Protein AF-A0A956ZVE2-F1 (afdb_monomer)

Structure (mmCIF, N/CA/C/O backbone):
data_AF-A0A956ZVE2-F1
#
_entry.id   AF-A0A956ZVE2-F1
#
loop_
_atom_site.group_PDB
_atom_site.id
_atom_site.type_symbol
_atom_site.label_atom_id
_atom_site.label_alt_id
_atom_site.label_comp_id
_atom_site.label_asym_id
_atom_site.label_entity_id
_atom_site.label_seq_id
_atom_site.pdbx_PDB_ins_code
_atom_site.Cartn_x
_atom_site.Cartn_y
_atom_site.Cartn_z
_atom_site.occupancy
_atom_site.B_iso_or_equiv
_atom_site.auth_seq_id
_atom_site.auth_comp_id
_atom_site.auth_asym_id
_atom_site.auth_atom_id
_atom_site.pdbx_PDB_model_num
ATOM 1 N N . MET 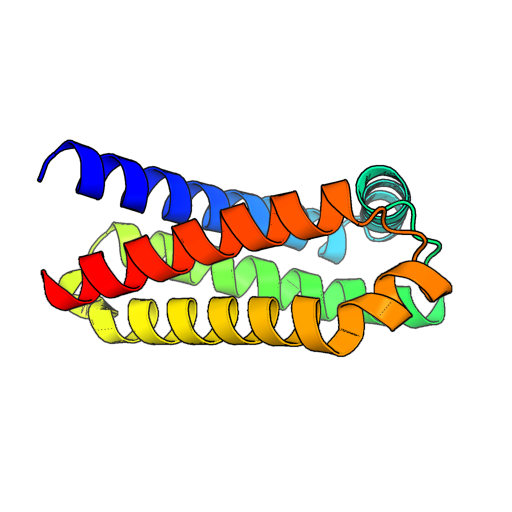A 1 1 ? -16.453 14.514 14.194 1.00 80.44 1 MET A N 1
ATOM 2 C CA . MET A 1 1 ? -16.106 13.080 14.359 1.00 80.44 1 MET A CA 1
ATOM 3 C C . MET A 1 1 ? -16.588 12.193 13.212 1.00 80.44 1 MET A C 1
ATOM 5 O O . MET A 1 1 ? -15.799 11.380 12.751 1.00 80.44 1 MET A O 1
ATOM 9 N N . LEU A 1 2 ? -17.826 12.346 12.716 1.00 91.69 2 LEU A N 1
ATOM 10 C CA . LEU A 1 2 ? -18.367 11.499 11.636 1.00 91.69 2 LEU A CA 1
ATOM 11 C C . LEU A 1 2 ? -17.491 11.486 10.368 1.00 91.69 2 LEU A C 1
ATOM 13 O O . LEU A 1 2 ? -17.120 10.417 9.896 1.00 91.69 2 LEU A O 1
ATOM 17 N N . PHE A 1 3 ? -17.092 12.665 9.878 1.00 93.25 3 PHE A N 1
ATOM 18 C CA . PHE A 1 3 ? -16.240 12.799 8.690 1.00 93.25 3 PHE A CA 1
ATOM 19 C C . PHE A 1 3 ? -14.894 12.071 8.828 1.00 93.25 3 PHE A C 1
ATOM 21 O O . PHE A 1 3 ? -14.504 11.318 7.944 1.00 93.25 3 PHE A O 1
ATOM 28 N N . PHE A 1 4 ? -14.206 12.245 9.961 1.00 93.94 4 PHE A N 1
ATOM 29 C CA . PHE A 1 4 ? -12.911 11.603 10.203 1.00 93.94 4 PHE A CA 1
ATOM 30 C C . PHE A 1 4 ? -13.028 10.073 10.264 1.00 93.94 4 PHE A C 1
ATOM 32 O O . PHE A 1 4 ? -12.202 9.372 9.689 1.00 93.94 4 PHE A O 1
ATOM 39 N N . ASN A 1 5 ? -14.081 9.548 10.903 1.00 93.69 5 ASN A N 1
ATOM 40 C CA . ASN A 1 5 ? -14.346 8.108 10.914 1.00 93.69 5 ASN A CA 1
ATOM 41 C C . ASN A 1 5 ? -14.628 7.573 9.504 1.00 93.69 5 ASN A C 1
ATOM 43 O O . ASN A 1 5 ? -14.074 6.544 9.129 1.00 93.69 5 ASN A O 1
ATOM 47 N N . ALA A 1 6 ? -15.447 8.272 8.714 1.00 96.38 6 ALA A N 1
ATOM 48 C CA . ALA A 1 6 ? -15.718 7.882 7.331 1.00 96.38 6 ALA A CA 1
ATOM 49 C C . ALA A 1 6 ? -14.428 7.851 6.497 1.00 96.38 6 ALA A C 1
ATOM 51 O O . ALA A 1 6 ? -14.182 6.894 5.767 1.00 96.38 6 ALA A O 1
ATOM 52 N N . LEU A 1 7 ? -13.573 8.862 6.665 1.00 96.56 7 LEU A N 1
ATOM 53 C CA . LEU A 1 7 ? -12.287 8.950 5.984 1.00 96.56 7 LEU A CA 1
ATOM 54 C C . LEU A 1 7 ? -11.333 7.818 6.390 1.00 96.56 7 LEU A C 1
ATOM 56 O O . LEU A 1 7 ? -10.726 7.199 5.520 1.00 96.56 7 LEU A O 1
ATOM 60 N N . PHE A 1 8 ? -11.247 7.503 7.686 1.00 96.25 8 PHE A N 1
ATOM 61 C CA . PHE A 1 8 ? -10.491 6.354 8.183 1.00 96.25 8 PHE A CA 1
ATOM 62 C C . PHE A 1 8 ? -10.953 5.049 7.526 1.00 96.25 8 PHE A C 1
ATOM 64 O O . PHE A 1 8 ? -10.124 4.320 6.985 1.00 96.25 8 PHE A O 1
ATOM 71 N N . TYR A 1 9 ? -12.259 4.761 7.530 1.00 96.75 9 TYR A N 1
ATOM 72 C CA . TYR A 1 9 ? -12.775 3.525 6.938 1.00 96.75 9 TYR A CA 1
ATOM 73 C C . TYR A 1 9 ? -12.558 3.479 5.427 1.00 96.75 9 TYR A C 1
ATOM 75 O O . TYR A 1 9 ? -12.200 2.426 4.908 1.00 96.75 9 TYR A O 1
ATOM 83 N N . LEU A 1 10 ? -12.694 4.609 4.729 1.00 96.94 10 LEU A N 1
ATOM 84 C CA . LEU A 1 10 ? -12.390 4.697 3.303 1.00 96.94 10 LEU A CA 1
ATOM 85 C C . LEU A 1 10 ? -10.918 4.363 3.023 1.00 96.94 10 LEU A C 1
ATOM 87 O O . LEU A 1 10 ? -10.632 3.541 2.154 1.00 96.94 10 LEU A O 1
ATOM 91 N N . CYS A 1 11 ? -9.987 4.954 3.778 1.00 95.69 11 CYS A N 1
ATOM 92 C CA . CYS A 1 11 ? -8.561 4.650 3.671 1.00 95.69 11 CYS A CA 1
ATOM 93 C C . CY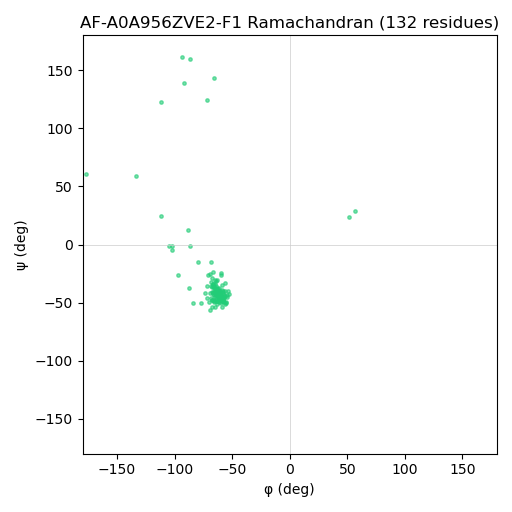S A 1 11 ? -8.266 3.184 4.006 1.00 95.69 11 CYS A C 1
ATOM 95 O O . CYS A 1 11 ? -7.515 2.525 3.288 1.00 95.69 11 CYS A O 1
ATOM 97 N N . PHE A 1 12 ? -8.864 2.663 5.078 1.00 95.19 12 PHE A N 1
ATOM 98 C CA . PHE A 1 12 ? -8.576 1.321 5.563 1.00 95.19 12 PHE A CA 1
ATOM 99 C C . PHE A 1 12 ? -9.117 0.241 4.624 1.00 95.19 12 PHE A C 1
ATOM 101 O O . PHE A 1 12 ? -8.363 -0.631 4.197 1.00 95.19 12 PHE A O 1
ATOM 108 N N . VAL A 1 13 ? -10.386 0.343 4.222 1.00 96.69 13 VAL A N 1
ATOM 109 C CA . VAL A 1 13 ? -10.998 -0.561 3.238 1.00 96.69 13 VAL A CA 1
ATOM 110 C C . VAL A 1 13 ? -10.300 -0.431 1.887 1.00 96.69 13 VAL A C 1
ATOM 112 O O . VAL A 1 13 ? -10.018 -1.443 1.254 1.00 96.69 13 VAL A O 1
ATOM 115 N N . GLY A 1 14 ? -9.950 0.788 1.466 1.00 95.25 14 GLY A N 1
ATOM 116 C CA . GLY A 1 14 ? -9.186 1.013 0.240 1.00 95.25 14 GLY A CA 1
ATOM 117 C C . GLY A 1 14 ? -7.842 0.281 0.241 1.00 95.25 14 GLY A C 1
ATOM 118 O O . GLY A 1 14 ? -7.516 -0.388 -0.735 1.00 95.25 14 GLY A O 1
ATOM 119 N N . LEU A 1 15 ? -7.095 0.339 1.349 1.00 93.56 15 LEU A N 1
ATOM 120 C CA . LEU A 1 15 ? -5.838 -0.399 1.507 1.00 93.56 15 LEU A CA 1
ATOM 121 C C . LEU A 1 15 ? -6.051 -1.916 1.537 1.00 93.56 15 LEU A C 1
ATOM 123 O O . LEU A 1 15 ? -5.282 -2.641 0.912 1.00 93.56 15 LEU A O 1
ATOM 127 N N . ILE A 1 16 ? -7.092 -2.405 2.216 1.00 95.62 16 ILE A N 1
ATOM 128 C CA . ILE A 1 16 ? -7.444 -3.833 2.223 1.00 95.62 16 ILE A CA 1
ATOM 129 C C . ILE A 1 16 ? -7.712 -4.320 0.798 1.00 95.62 16 ILE A C 1
ATOM 131 O O . ILE A 1 16 ? -7.160 -5.339 0.389 1.00 95.62 16 ILE A O 1
ATOM 135 N N . LEU A 1 17 ? -8.525 -3.589 0.032 1.00 96.69 17 LEU A N 1
ATOM 136 C CA . LEU A 1 17 ? -8.856 -3.943 -1.346 1.00 96.69 17 LEU A CA 1
ATOM 137 C C . LEU A 1 17 ? -7.630 -3.874 -2.261 1.00 96.69 17 LEU A C 1
ATOM 139 O O . LEU A 1 17 ? -7.420 -4.797 -3.045 1.00 96.69 17 LEU A O 1
ATOM 143 N N . ASP A 1 18 ? -6.799 -2.836 -2.134 1.00 93.69 18 ASP A N 1
ATOM 144 C CA . ASP A 1 18 ? -5.534 -2.723 -2.869 1.00 93.69 18 ASP A CA 1
ATOM 145 C C . ASP A 1 18 ? -4.648 -3.950 -2.620 1.00 93.69 18 ASP A C 1
ATOM 147 O O . ASP A 1 18 ? -4.218 -4.613 -3.564 1.00 93.69 18 ASP A O 1
ATOM 151 N N . HIS A 1 19 ? -4.448 -4.321 -1.355 1.00 95.19 19 HIS A N 1
ATOM 152 C CA . HIS A 1 19 ? -3.652 -5.482 -0.966 1.00 95.19 19 HIS A CA 1
ATOM 153 C C . HIS A 1 19 ? -4.262 -6.817 -1.398 1.00 95.19 19 HIS A C 1
ATOM 155 O O . HIS A 1 19 ? -3.528 -7.713 -1.813 1.00 95.19 19 HIS A O 1
ATOM 161 N N . LEU A 1 20 ? -5.587 -6.952 -1.338 1.00 96.94 20 LEU A N 1
ATOM 162 C CA . LEU A 1 20 ? -6.288 -8.157 -1.766 1.00 96.94 20 LEU A CA 1
ATOM 163 C C . LEU A 1 20 ? -6.139 -8.359 -3.277 1.00 96.94 20 LEU A C 1
ATOM 165 O O . LEU A 1 20 ? -5.737 -9.433 -3.716 1.00 96.94 20 LEU A O 1
ATOM 169 N N . ILE A 1 21 ? -6.410 -7.316 -4.066 1.00 95.25 21 ILE A N 1
ATOM 170 C CA . ILE A 1 21 ? -6.355 -7.358 -5.531 1.00 95.25 21 ILE A CA 1
ATOM 171 C C . ILE A 1 21 ? -4.913 -7.549 -6.001 1.00 95.25 21 ILE A C 1
ATOM 173 O O . ILE A 1 21 ? -4.620 -8.479 -6.753 1.00 95.25 21 ILE A O 1
ATOM 177 N N . THR A 1 22 ? -3.992 -6.695 -5.545 1.00 93.56 22 THR A N 1
ATOM 178 C CA . THR A 1 22 ? -2.583 -6.779 -5.956 1.00 93.56 22 THR A CA 1
ATOM 179 C C . THR A 1 22 ? -1.928 -8.057 -5.445 1.00 93.56 22 THR A C 1
ATOM 181 O O . THR A 1 22 ? -1.149 -8.669 -6.177 1.00 93.56 22 THR A O 1
ATOM 184 N N . GLY A 1 23 ? -2.284 -8.508 -4.239 1.00 95.75 23 GLY A N 1
ATOM 185 C CA . GLY A 1 23 ? -1.815 -9.758 -3.655 1.00 95.75 23 GLY A CA 1
ATOM 186 C C . GLY A 1 23 ? -2.256 -10.976 -4.463 1.00 95.75 23 GLY A C 1
ATOM 187 O O . GLY A 1 23 ? -1.426 -11.789 -4.872 1.00 95.75 23 GLY A O 1
ATOM 188 N N . PHE A 1 24 ? -3.554 -11.054 -4.765 1.00 97.56 24 PHE A N 1
ATOM 189 C CA . PHE A 1 24 ? -4.148 -12.135 -5.548 1.00 97.56 24 PHE A CA 1
ATOM 190 C C . PHE A 1 24 ? -3.539 -12.224 -6.950 1.00 97.56 24 PHE A C 1
ATOM 192 O O . PHE A 1 24 ? -3.076 -13.288 -7.365 1.00 97.56 24 PHE A O 1
ATOM 199 N N . ILE A 1 25 ? -3.473 -11.103 -7.672 1.00 96.56 25 ILE A N 1
ATOM 200 C CA . ILE A 1 25 ? -2.952 -11.094 -9.044 1.00 96.56 25 ILE A CA 1
ATOM 201 C C . ILE A 1 25 ? -1.455 -11.415 -9.052 1.00 96.56 25 ILE A C 1
ATOM 203 O O . ILE A 1 25 ? -1.019 -12.199 -9.888 1.00 96.56 25 ILE A O 1
ATOM 207 N N . SER A 1 26 ? -0.668 -10.891 -8.107 1.00 95.94 26 SER A N 1
ATOM 208 C CA . SER A 1 26 ? 0.771 -11.199 -8.033 1.00 95.94 26 SER A CA 1
ATOM 209 C C . SER A 1 26 ? 1.040 -12.674 -7.725 1.00 95.94 26 SER A C 1
ATOM 211 O O . SER A 1 26 ? 2.005 -13.242 -8.236 1.00 95.94 26 SER A O 1
ATOM 213 N N . LEU A 1 27 ? 0.180 -13.311 -6.924 1.00 96.44 27 LEU A N 1
ATOM 214 C CA . LEU A 1 27 ? 0.334 -14.711 -6.541 1.00 96.44 27 LEU A CA 1
ATOM 215 C C . LEU A 1 27 ? -0.070 -15.684 -7.657 1.00 96.44 27 LEU A C 1
ATOM 217 O O . LEU A 1 27 ? 0.687 -16.605 -7.971 1.00 96.44 27 LEU A O 1
ATOM 221 N N . PHE A 1 28 ? -1.255 -15.490 -8.240 1.00 97.31 28 PHE A N 1
ATOM 222 C CA . PHE A 1 28 ? -1.856 -16.445 -9.178 1.00 97.31 28 PHE A CA 1
ATOM 223 C C . PHE A 1 28 ? -1.610 -16.095 -10.649 1.00 97.31 28 PHE A C 1
ATOM 225 O O . PHE A 1 28 ? -1.576 -16.988 -11.492 1.00 97.31 28 PHE A O 1
ATOM 232 N N . PHE A 1 29 ? -1.394 -14.816 -10.966 1.00 96.62 29 PHE A N 1
ATOM 233 C CA . PHE A 1 29 ? -1.260 -14.313 -12.336 1.00 96.62 29 PHE A CA 1
ATOM 234 C C . PHE A 1 29 ? -0.055 -13.362 -12.481 1.00 96.62 29 PHE A C 1
ATOM 236 O O . PHE A 1 29 ? -0.227 -12.207 -12.882 1.00 96.62 29 PHE A O 1
ATOM 243 N N . PRO A 1 30 ? 1.182 -13.807 -12.184 1.00 94.25 30 PRO A N 1
ATOM 244 C CA . PRO A 1 30 ? 2.353 -12.929 -12.111 1.00 94.25 30 PRO A CA 1
ATOM 245 C C . PRO A 1 30 ? 2.642 -12.164 -13.415 1.00 94.25 30 PRO A C 1
ATOM 247 O O . PRO A 1 30 ? 3.005 -10.993 -13.366 1.00 94.25 30 PRO A O 1
ATOM 250 N N . GLU A 1 31 ? 2.389 -12.756 -14.585 1.00 94.81 31 GLU A N 1
ATOM 251 C CA . GLU A 1 31 ? 2.516 -12.053 -15.876 1.00 94.81 31 GLU A CA 1
ATOM 252 C C . GLU A 1 31 ? 1.481 -10.936 -16.058 1.00 94.81 31 GLU A C 1
ATOM 254 O O . GLU A 1 31 ? 1.736 -9.901 -16.680 1.00 94.81 31 GLU A O 1
ATOM 259 N N . GLN A 1 32 ? 0.274 -11.128 -15.523 1.00 95.38 32 GLN A N 1
ATOM 260 C CA . GLN A 1 32 ? -0.758 -10.097 -15.538 1.00 95.38 32 GLN A CA 1
ATOM 261 C C . GLN A 1 32 ? -0.423 -8.990 -14.538 1.00 95.38 32 GLN A C 1
ATOM 263 O O . GLN A 1 32 ? -0.547 -7.812 -14.882 1.00 95.38 32 GLN A O 1
ATOM 268 N N . ALA A 1 33 ? 0.064 -9.360 -13.347 1.00 93.88 33 ALA A N 1
ATOM 269 C CA . ALA A 1 33 ? 0.595 -8.415 -12.374 1.00 93.88 33 ALA A CA 1
ATOM 270 C C . ALA A 1 33 ? 1.713 -7.578 -12.999 1.00 93.88 33 ALA A C 1
ATOM 272 O O . ALA A 1 33 ? 1.694 -6.360 -12.861 1.00 93.88 33 ALA A O 1
ATOM 273 N N . ARG A 1 34 ? 2.635 -8.192 -13.755 1.00 93.81 34 ARG A N 1
ATOM 274 C CA . ARG A 1 34 ? 3.753 -7.492 -14.399 1.00 93.81 34 ARG A CA 1
ATOM 275 C C . ARG A 1 34 ? 3.220 -6.419 -15.328 1.00 93.81 34 ARG A C 1
ATOM 277 O O . ARG A 1 34 ? 3.543 -5.252 -15.148 1.00 93.81 34 ARG A O 1
ATOM 284 N N . ARG A 1 35 ? 2.328 -6.794 -16.247 1.00 93.56 35 ARG A N 1
ATOM 285 C CA . ARG A 1 35 ? 1.693 -5.851 -17.179 1.00 93.56 35 ARG A CA 1
ATOM 286 C C . ARG A 1 35 ? 0.987 -4.707 -16.454 1.00 93.56 35 ARG A C 1
ATOM 288 O O . ARG A 1 35 ? 1.088 -3.563 -16.883 1.00 93.56 35 ARG A O 1
ATOM 295 N N . TRP A 1 36 ? 0.303 -4.988 -15.345 1.00 91.69 36 TRP A N 1
ATOM 296 C CA . TRP A 1 36 ? -0.332 -3.951 -14.529 1.00 91.69 36 TRP A CA 1
ATOM 297 C C . TRP A 1 36 ? 0.690 -3.028 -13.875 1.00 91.69 36 TRP A C 1
ATOM 299 O O . TRP A 1 36 ? 0.562 -1.810 -13.983 1.00 91.69 36 TRP A O 1
ATOM 309 N N . PHE A 1 37 ? 1.717 -3.580 -13.232 1.00 87.31 37 PHE A N 1
ATOM 310 C CA . PHE A 1 37 ? 2.759 -2.789 -12.591 1.00 87.31 37 PHE A CA 1
ATOM 311 C C . PHE A 1 37 ? 3.498 -1.916 -13.610 1.00 87.31 37 PHE A C 1
ATOM 313 O O . PHE A 1 37 ? 3.656 -0.715 -13.396 1.00 87.31 37 PHE A O 1
ATOM 320 N N . GLU A 1 38 ? 3.877 -2.480 -14.753 1.00 88.31 38 GLU A N 1
ATOM 321 C CA . GLU A 1 38 ? 4.520 -1.746 -15.840 1.00 88.31 38 GLU A CA 1
ATOM 322 C C . GLU A 1 38 ? 3.600 -0.654 -16.411 1.00 88.31 38 GLU A C 1
ATOM 324 O O . GLU A 1 38 ? 4.051 0.463 -16.652 1.00 88.31 38 GLU A O 1
ATOM 329 N N . HIS A 1 39 ? 2.293 -0.908 -16.536 1.00 87.12 39 HIS A N 1
ATOM 330 C CA . HIS A 1 39 ? 1.328 0.086 -17.008 1.00 87.12 39 HIS A CA 1
ATOM 331 C C . HIS A 1 39 ? 1.104 1.229 -16.002 1.00 87.12 39 HIS A C 1
ATOM 333 O O . HIS A 1 39 ? 1.296 2.404 -16.326 1.00 87.12 39 HIS A O 1
ATOM 339 N N . PHE A 1 40 ? 0.719 0.901 -14.766 1.00 81.50 40 PHE A N 1
ATOM 340 C CA . PHE A 1 40 ? 0.335 1.888 -13.753 1.00 81.50 40 PHE A CA 1
ATOM 341 C C . PHE A 1 40 ? 1.523 2.679 -13.211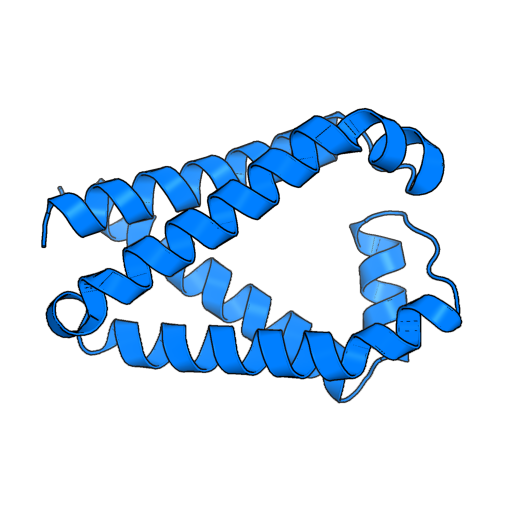 1.00 81.50 40 PHE A C 1
ATOM 343 O O . PHE A 1 40 ? 1.393 3.874 -12.924 1.00 81.50 40 PHE A O 1
ATOM 350 N N . TYR A 1 41 ? 2.681 2.033 -13.084 1.00 74.00 41 TYR A N 1
ATOM 351 C CA . TYR A 1 41 ? 3.878 2.656 -12.526 1.00 74.00 41 TYR A CA 1
ATOM 352 C C . TYR A 1 41 ? 4.884 3.072 -13.602 1.00 74.00 41 TYR A C 1
ATOM 354 O O . TYR A 1 41 ? 5.852 3.748 -13.268 1.00 74.00 41 TYR A O 1
ATOM 362 N N . SER A 1 42 ? 4.631 2.755 -14.880 1.00 74.62 42 SER A N 1
ATOM 363 C CA . SER A 1 42 ? 5.517 3.082 -16.013 1.00 74.62 42 SER A CA 1
ATOM 364 C C . SER A 1 42 ? 6.938 2.533 -15.845 1.00 74.62 42 SER A C 1
ATOM 366 O O . SER A 1 42 ? 7.901 3.093 -16.367 1.00 74.62 42 SER A O 1
ATOM 368 N N . ILE A 1 43 ? 7.044 1.415 -15.125 1.00 78.62 43 ILE A N 1
ATOM 369 C CA . ILE A 1 43 ? 8.289 0.698 -14.860 1.00 78.62 43 ILE A CA 1
ATOM 370 C C . ILE A 1 43 ? 8.493 -0.408 -15.889 1.00 78.62 43 ILE A C 1
ATOM 372 O O . ILE A 1 43 ? 7.541 -0.839 -16.529 1.00 78.62 43 ILE A O 1
ATOM 376 N N . ARG A 1 44 ? 9.726 -0.893 -16.035 1.00 84.00 44 ARG A N 1
ATOM 377 C CA . ARG A 1 44 ? 9.997 -2.185 -16.675 1.00 84.00 44 ARG A CA 1
ATOM 378 C C . ARG A 1 44 ? 10.508 -3.134 -15.613 1.00 84.00 44 ARG A C 1
ATOM 380 O O . ARG A 1 44 ? 11.489 -2.820 -14.941 1.00 84.00 44 ARG A O 1
ATOM 387 N N . LEU A 1 45 ? 9.831 -4.257 -15.447 1.00 86.88 45 LEU A N 1
ATOM 388 C CA . LEU A 1 45 ? 10.235 -5.274 -14.492 1.00 86.88 45 LEU A CA 1
ATOM 389 C C . LEU A 1 45 ? 11.135 -6.283 -15.190 1.00 86.88 45 LEU A C 1
ATOM 391 O O . LEU A 1 45 ? 10.900 -6.652 -16.340 1.00 86.88 45 LEU A O 1
ATOM 395 N N . THR A 1 46 ? 12.184 -6.708 -14.494 1.00 89.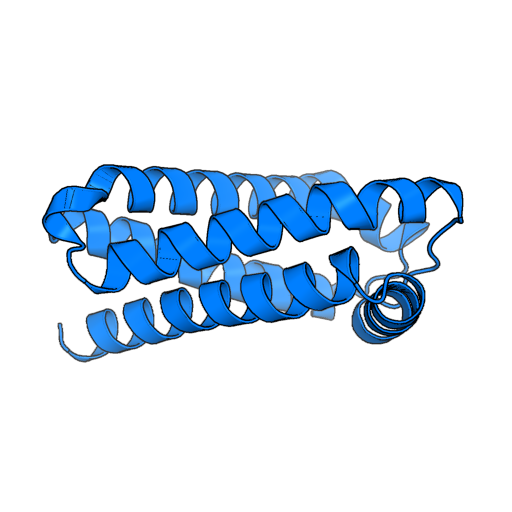69 46 THR A N 1
ATOM 396 C CA . THR A 1 46 ? 13.045 -7.798 -14.954 1.00 89.69 46 THR A CA 1
ATOM 397 C C . THR A 1 46 ? 12.468 -9.137 -14.509 1.00 89.69 46 THR A C 1
ATOM 399 O O . THR A 1 46 ? 11.718 -9.209 -13.532 1.00 89.69 46 THR A O 1
ATOM 402 N N . ASP A 1 47 ? 12.863 -10.217 -15.176 1.00 89.88 47 ASP A N 1
ATOM 403 C CA . ASP A 1 47 ? 12.396 -11.561 -14.818 1.00 89.88 47 ASP A CA 1
ATOM 404 C C . ASP A 1 47 ? 12.856 -11.958 -13.401 1.00 89.88 47 ASP A C 1
ATOM 406 O O . ASP A 1 47 ? 12.126 -12.611 -12.660 1.00 89.88 47 ASP A O 1
ATOM 410 N N . ALA A 1 48 ? 14.015 -11.456 -12.955 1.00 90.06 48 ALA A N 1
ATOM 411 C CA . ALA A 1 48 ? 14.474 -11.617 -11.574 1.00 90.06 48 ALA A CA 1
ATOM 412 C C . ALA A 1 48 ? 13.520 -10.965 -10.555 1.00 90.06 48 ALA A C 1
ATOM 414 O O . ALA A 1 48 ? 13.282 -11.521 -9.485 1.00 90.06 48 ALA A O 1
ATOM 415 N N . MET A 1 49 ? 12.928 -9.810 -10.881 1.00 88.62 49 MET A N 1
ATOM 416 C CA . MET A 1 49 ? 11.955 -9.145 -10.004 1.00 88.62 49 MET A CA 1
ATOM 417 C C . MET A 1 49 ? 10.624 -9.900 -9.938 1.00 88.62 49 MET A C 1
ATOM 419 O O . MET A 1 49 ? 9.935 -9.824 -8.922 1.00 88.62 49 MET A O 1
ATOM 423 N N . MET A 1 50 ? 10.270 -10.672 -10.968 1.00 92.25 50 MET A N 1
ATOM 424 C CA . MET A 1 50 ? 9.060 -11.498 -10.943 1.00 92.25 50 MET A CA 1
ATOM 425 C C . MET A 1 50 ? 9.130 -12.633 -9.919 1.00 92.25 50 MET A C 1
ATOM 427 O O . MET A 1 50 ? 8.089 -13.061 -9.422 1.00 92.25 50 MET A O 1
ATOM 431 N N . LEU A 1 51 ? 10.329 -13.084 -9.529 1.00 91.31 51 LEU A N 1
ATOM 432 C CA . LEU A 1 51 ? 10.488 -14.059 -8.441 1.00 91.31 51 LEU A CA 1
ATOM 433 C C . LEU A 1 51 ? 9.928 -13.531 -7.111 1.00 91.31 51 LEU A C 1
ATOM 435 O O . LEU A 1 51 ? 9.503 -14.313 -6.261 1.00 91.31 51 LEU A O 1
ATOM 439 N N . LEU A 1 52 ? 9.863 -12.206 -6.951 1.00 91.81 52 LEU A N 1
ATOM 440 C CA . LEU A 1 52 ? 9.306 -11.562 -5.766 1.00 91.81 52 LEU A CA 1
ATOM 441 C C . LEU A 1 52 ? 7.773 -11.523 -5.775 1.00 91.81 52 LEU A C 1
ATOM 443 O O . LEU A 1 52 ? 7.173 -11.302 -4.730 1.00 91.81 52 LEU A O 1
ATOM 447 N N . PHE A 1 53 ? 7.108 -11.759 -6.908 1.00 92.56 53 PHE A N 1
ATOM 448 C CA . PHE A 1 53 ? 5.661 -11.553 -7.016 1.00 92.56 53 PHE A CA 1
ATOM 449 C C . PHE A 1 53 ? 4.847 -12.524 -6.178 1.00 92.56 53 PHE A C 1
ATOM 451 O O . PHE A 1 53 ? 3.896 -12.110 -5.525 1.00 92.56 53 PHE A O 1
ATOM 458 N N . LYS A 1 54 ? 5.232 -13.800 -6.141 1.00 92.25 54 LYS A N 1
ATOM 459 C CA . LYS A 1 54 ? 4.550 -14.794 -5.306 1.00 92.25 54 LYS A CA 1
ATOM 460 C C . LYS A 1 54 ? 4.699 -14.512 -3.805 1.00 92.25 54 LYS A C 1
ATOM 462 O O . LYS A 1 54 ? 3.667 -14.412 -3.141 1.00 92.25 54 LYS A O 1
ATOM 467 N N . PRO A 1 55 ? 5.915 -14.339 -3.245 1.00 93.75 55 PRO A N 1
ATOM 468 C CA . PRO A 1 55 ? 6.051 -14.038 -1.820 1.00 93.75 55 PRO A CA 1
ATOM 469 C C . PRO A 1 55 ? 5.417 -12.690 -1.456 1.00 93.75 55 PRO A C 1
ATOM 471 O O . PRO A 1 55 ? 4.756 -12.582 -0.425 1.00 93.75 55 PRO A O 1
ATOM 474 N N . TRP A 1 56 ? 5.534 -11.680 -2.323 1.00 92.44 56 TRP A N 1
ATOM 475 C CA . TRP A 1 56 ? 4.881 -10.389 -2.105 1.00 92.44 56 TRP A CA 1
ATOM 476 C C . TRP A 1 56 ? 3.357 -10.477 -2.218 1.00 92.44 56 TRP A C 1
ATOM 478 O O . TRP A 1 56 ? 2.636 -9.828 -1.465 1.00 92.44 56 TRP A O 1
ATOM 488 N N . GLY A 1 57 ? 2.868 -11.326 -3.121 1.00 94.94 57 GLY A N 1
ATOM 489 C CA . GLY A 1 57 ? 1.457 -11.626 -3.305 1.00 94.94 57 GLY A CA 1
ATOM 490 C C . GLY A 1 57 ? 0.842 -12.253 -2.059 1.00 94.94 57 GLY A C 1
ATOM 491 O O . GLY A 1 57 ? -0.168 -11.763 -1.557 1.00 94.94 57 GLY A O 1
ATOM 492 N N . LEU A 1 58 ? 1.507 -13.269 -1.497 1.00 96.44 58 LEU A N 1
ATOM 493 C CA . LEU A 1 58 ? 1.128 -13.878 -0.218 1.00 96.44 58 LEU A CA 1
ATOM 494 C C . LEU A 1 58 ? 1.112 -12.850 0.912 1.00 96.44 58 LEU A C 1
ATOM 496 O O . LEU A 1 58 ? 0.126 -12.767 1.641 1.00 96.44 58 LEU A O 1
ATOM 500 N N . LEU A 1 59 ? 2.163 -12.034 1.033 1.00 93.31 59 LEU A N 1
ATOM 501 C CA . LEU A 1 59 ? 2.222 -10.976 2.041 1.00 93.31 59 LEU A CA 1
ATOM 502 C C . LEU A 1 59 ? 1.052 -9.989 1.893 1.00 93.31 59 LEU A C 1
ATOM 504 O O . LEU A 1 59 ? 0.446 -9.601 2.890 1.00 93.31 59 LEU A O 1
ATOM 508 N N . GLY A 1 60 ? 0.702 -9.621 0.657 1.00 94.19 60 GLY A N 1
ATOM 509 C CA . GLY A 1 60 ? -0.464 -8.793 0.351 1.00 94.19 60 GLY A CA 1
ATOM 510 C C . GLY A 1 60 ? -1.776 -9.430 0.809 1.00 94.19 60 GLY A C 1
ATOM 511 O O . GLY A 1 60 ? -2.563 -8.777 1.489 1.00 94.19 60 GLY A O 1
ATOM 512 N N . LEU A 1 61 ? -1.983 -10.718 0.525 1.00 97.25 61 LEU A N 1
ATOM 513 C CA . LEU A 1 61 ? -3.173 -11.450 0.967 1.00 97.25 61 LEU A CA 1
ATOM 514 C C . LEU A 1 61 ? -3.255 -11.569 2.496 1.00 97.25 61 LEU A C 1
ATOM 516 O O . LEU A 1 61 ? -4.327 -11.363 3.061 1.00 97.25 61 LEU A O 1
ATOM 520 N N . PHE A 1 62 ? -2.139 -11.832 3.180 1.00 95.31 62 PHE A N 1
ATOM 521 C CA . PHE A 1 62 ? -2.091 -11.847 4.646 1.00 95.31 62 PHE A CA 1
ATOM 522 C C . PHE A 1 62 ? -2.398 -10.467 5.246 1.00 95.31 62 PHE A C 1
ATOM 524 O O . PHE A 1 62 ? -3.159 -10.363 6.213 1.00 95.31 62 PHE A O 1
ATOM 531 N N . ALA A 1 63 ? -1.858 -9.395 4.662 1.00 92.38 63 ALA A N 1
ATOM 532 C CA . ALA A 1 63 ? -2.161 -8.027 5.078 1.00 92.38 63 ALA A CA 1
ATOM 533 C C . ALA A 1 63 ? -3.651 -7.692 4.880 1.00 92.38 63 ALA A C 1
ATOM 535 O O . ALA A 1 63 ? -4.281 -7.127 5.772 1.00 92.38 63 ALA A O 1
ATOM 536 N N . ALA A 1 64 ? -4.245 -8.099 3.755 1.00 96.31 64 ALA A N 1
ATOM 537 C CA . ALA A 1 64 ? -5.673 -7.921 3.509 1.00 96.31 64 ALA A CA 1
ATOM 538 C C . ALA A 1 64 ? -6.533 -8.720 4.503 1.00 96.31 64 ALA A C 1
ATOM 540 O O . ALA A 1 64 ? -7.451 -8.162 5.100 1.00 96.31 64 ALA A O 1
ATOM 541 N N . ALA A 1 65 ? -6.215 -9.997 4.735 1.00 96.44 65 ALA A N 1
ATOM 542 C CA . ALA A 1 65 ? -6.948 -10.854 5.666 1.00 96.44 65 ALA A CA 1
ATOM 543 C C . ALA A 1 65 ? -6.906 -10.314 7.105 1.00 96.44 65 ALA A C 1
ATOM 545 O O . ALA A 1 65 ? -7.941 -10.217 7.763 1.00 96.44 65 ALA A O 1
ATOM 546 N N . SER A 1 66 ? -5.726 -9.902 7.579 1.00 94.12 66 SER A N 1
ATOM 547 C CA . SER A 1 66 ? -5.581 -9.270 8.898 1.00 94.12 66 SER A CA 1
ATOM 548 C C . SER A 1 66 ? -6.352 -7.950 8.992 1.00 94.12 66 SER A C 1
ATOM 550 O O . SER A 1 66 ? -7.048 -7.726 9.980 1.00 94.12 66 SER A O 1
ATOM 552 N N . GLY A 1 67 ? -6.322 -7.121 7.944 1.00 95.12 67 GLY A N 1
ATOM 553 C CA . GLY A 1 67 ? -7.134 -5.906 7.872 1.00 95.12 67 GLY A CA 1
ATOM 554 C C . GLY A 1 67 ? -8.642 -6.182 7.935 1.00 95.12 67 GLY A C 1
ATOM 555 O O . GLY A 1 67 ? -9.357 -5.495 8.662 1.00 95.12 67 GLY A O 1
ATOM 556 N N . ILE A 1 68 ? -9.129 -7.224 7.251 1.00 96.38 68 ILE A N 1
ATOM 557 C CA . ILE A 1 68 ? -10.539 -7.647 7.313 1.00 96.38 68 ILE A CA 1
ATOM 558 C C . ILE A 1 68 ? -10.920 -8.055 8.738 1.00 96.38 68 ILE A C 1
ATOM 560 O O . ILE A 1 68 ? -11.939 -7.596 9.244 1.00 96.38 68 ILE A O 1
ATOM 564 N N . VAL A 1 69 ? -10.097 -8.865 9.412 1.00 94.88 69 VAL A N 1
ATOM 565 C CA . VAL A 1 69 ? -10.348 -9.273 10.807 1.00 94.88 69 VAL A CA 1
ATOM 566 C C . VAL A 1 69 ? -10.458 -8.053 11.726 1.00 94.88 69 VAL A C 1
ATOM 568 O O . VAL A 1 69 ? -11.343 -7.993 12.579 1.00 94.88 69 VAL A O 1
ATOM 571 N N . MET A 1 70 ? -9.613 -7.042 11.522 1.00 93.94 70 MET A N 1
ATOM 572 C CA . MET A 1 70 ? -9.648 -5.814 12.316 1.00 93.94 70 MET A CA 1
ATOM 573 C C . MET A 1 70 ? -10.930 -4.997 12.146 1.00 93.94 70 MET A C 1
ATOM 575 O O . MET A 1 70 ? -11.340 -4.340 13.104 1.00 93.94 70 MET A O 1
ATOM 579 N N . LEU A 1 71 ? -11.581 -5.037 10.976 1.00 94.50 71 LEU A N 1
ATOM 580 C CA . LEU A 1 71 ? -12.854 -4.335 10.759 1.00 94.50 71 LEU A CA 1
ATOM 581 C C . LEU A 1 71 ? -13.954 -4.812 11.719 1.00 94.50 71 LEU A C 1
ATOM 583 O O . LEU A 1 71 ? -14.842 -4.032 12.049 1.00 94.50 71 LEU A O 1
ATOM 587 N N . PHE A 1 72 ? -13.868 -6.049 12.214 1.00 94.56 72 PHE A N 1
ATOM 588 C CA . PHE A 1 72 ? -14.831 -6.618 13.160 1.00 94.56 72 PHE A CA 1
ATOM 589 C C . PHE A 1 72 ? -14.521 -6.311 14.635 1.00 94.56 72 PHE A C 1
ATOM 591 O O . PHE A 1 72 ? -15.276 -6.724 15.512 1.00 94.56 72 PHE A O 1
ATOM 598 N N . GLY A 1 73 ? -13.427 -5.605 14.946 1.00 94.19 73 GLY A N 1
ATOM 599 C CA . GLY A 1 73 ? -13.048 -5.357 16.340 1.00 94.19 73 GLY A CA 1
ATOM 600 C C . GLY A 1 73 ? -11.819 -4.474 16.522 1.00 94.19 73 GLY A C 1
ATOM 601 O O . GLY A 1 73 ? -10.834 -4.913 17.112 1.00 94.19 73 GLY A O 1
ATOM 602 N N . LEU A 1 74 ? -11.868 -3.227 16.044 1.00 92.94 74 LEU A N 1
ATOM 603 C CA . LEU A 1 74 ? -10.719 -2.307 16.062 1.00 92.94 74 LEU A CA 1
ATOM 604 C C . LEU A 1 74 ? -10.086 -2.120 17.449 1.00 92.94 74 LEU A C 1
ATOM 606 O O . LEU A 1 74 ? -8.863 -2.099 17.544 1.00 92.94 74 LEU A O 1
ATOM 610 N N . GLU A 1 75 ? -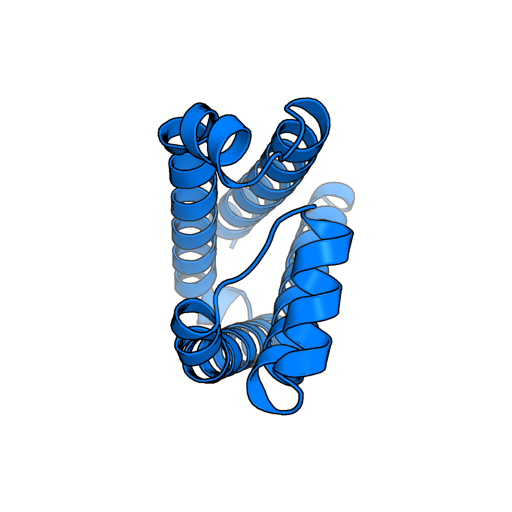10.886 -2.027 18.516 1.00 94.12 75 GLU A N 1
ATOM 611 C CA . GLU A 1 75 ? -10.379 -1.866 19.890 1.00 94.12 75 GLU A CA 1
ATOM 612 C C . GLU A 1 75 ? -9.484 -3.036 20.314 1.00 94.12 75 GLU A C 1
ATOM 614 O O . GLU A 1 75 ? -8.386 -2.835 20.838 1.00 94.12 75 GLU A O 1
ATOM 619 N N . ARG A 1 76 ? -9.909 -4.269 20.005 1.00 95.31 76 ARG A N 1
ATOM 620 C CA . ARG A 1 76 ? -9.159 -5.495 20.312 1.00 95.31 76 ARG A CA 1
ATOM 621 C C . ARG A 1 76 ? -7.826 -5.549 19.565 1.00 95.31 76 ARG A C 1
ATOM 623 O O . ARG A 1 76 ? -6.857 -6.104 20.075 1.00 95.31 76 ARG A O 1
ATOM 630 N N . TYR A 1 77 ? -7.772 -4.965 18.371 1.00 93.62 77 TYR A N 1
ATOM 631 C CA . TYR A 1 77 ? -6.613 -5.013 17.483 1.00 93.62 77 TYR A CA 1
ATOM 632 C C . TYR A 1 77 ? -5.922 -3.653 17.321 1.00 93.62 77 TYR A C 1
ATOM 634 O O . TYR A 1 77 ? -5.230 -3.430 16.328 1.00 93.62 77 TYR A O 1
ATOM 642 N N . LYS A 1 78 ? -6.054 -2.736 18.288 1.00 93.06 78 LYS A N 1
ATOM 643 C CA . LYS A 1 78 ? -5.521 -1.368 18.157 1.00 93.06 78 LYS A CA 1
ATOM 644 C C . LYS A 1 78 ? -4.017 -1.309 17.862 1.00 93.06 78 LYS A C 1
ATOM 646 O O . LYS A 1 78 ? -3.576 -0.460 17.097 1.00 93.06 78 LYS A O 1
ATOM 651 N N . TYR A 1 79 ? -3.221 -2.249 18.373 1.00 92.75 79 TYR A N 1
ATOM 652 C CA . TYR A 1 79 ? -1.783 -2.307 18.077 1.00 92.75 79 TYR A CA 1
ATOM 653 C C . TYR A 1 79 ? -1.472 -2.709 16.630 1.00 92.75 79 TYR A C 1
ATOM 655 O O . TYR A 1 79 ? -0.449 -2.295 16.088 1.00 92.75 79 TYR A O 1
ATOM 663 N N . PHE A 1 80 ? -2.370 -3.438 15.962 1.00 91.19 80 PHE A N 1
ATOM 664 C CA . PHE A 1 80 ? -2.234 -3.678 14.529 1.00 91.19 80 PHE A CA 1
ATOM 665 C C . PHE A 1 80 ? -2.439 -2.390 13.723 1.00 91.19 80 PHE A C 1
ATOM 667 O O . PHE A 1 80 ? -1.760 -2.217 12.716 1.00 91.19 80 PHE A O 1
ATOM 674 N N . LEU A 1 81 ? -3.281 -1.442 14.170 1.00 90.81 81 LEU A N 1
ATOM 675 C CA . LEU A 1 81 ? -3.378 -0.123 13.516 1.00 90.81 81 LEU A CA 1
ATOM 676 C C . LEU A 1 81 ? -2.046 0.623 13.581 1.00 90.81 81 LEU A C 1
ATOM 678 O O . LEU A 1 81 ? -1.640 1.233 12.594 1.00 90.81 81 LEU A O 1
ATOM 682 N N . LEU A 1 82 ? -1.351 0.541 14.719 1.00 91.56 82 LEU A N 1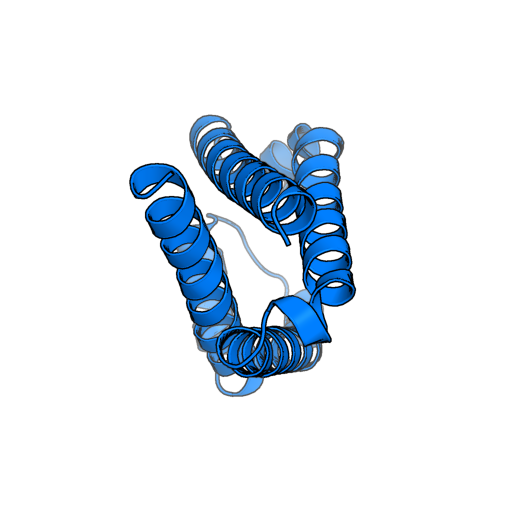
ATOM 683 C CA . LEU A 1 82 ? -0.026 1.134 14.872 1.00 91.56 82 LEU A CA 1
ATOM 684 C C . LEU A 1 82 ? 0.997 0.460 13.947 1.00 91.56 82 LEU A C 1
ATOM 686 O O . LEU A 1 82 ? 1.777 1.152 13.296 1.00 91.56 82 LEU A O 1
ATOM 690 N N . LEU A 1 83 ? 0.956 -0.871 13.825 1.00 92.00 83 LEU A N 1
ATOM 691 C CA . LEU A 1 83 ? 1.799 -1.606 12.879 1.00 92.00 83 LEU A CA 1
ATOM 692 C C . LEU A 1 83 ? 1.513 -1.192 11.427 1.00 92.00 83 LEU A C 1
ATOM 694 O O . LEU A 1 83 ? 2.444 -0.915 10.674 1.00 92.00 83 LEU A O 1
ATOM 698 N N . PHE A 1 84 ? 0.241 -1.080 11.036 1.00 89.88 84 PHE A N 1
ATOM 699 C CA . PHE A 1 84 ? -0.139 -0.578 9.716 1.00 89.88 84 PHE A CA 1
ATOM 700 C C . PHE A 1 84 ? 0.354 0.855 9.490 1.00 89.88 84 PHE A C 1
ATOM 702 O O . PHE A 1 84 ? 0.905 1.145 8.429 1.00 89.88 84 PHE A O 1
ATOM 709 N N . ALA A 1 85 ? 0.229 1.739 10.483 1.00 92.62 85 ALA A N 1
ATOM 710 C CA . ALA A 1 85 ? 0.760 3.097 10.404 1.00 92.62 85 ALA A CA 1
ATOM 711 C C . ALA A 1 85 ? 2.289 3.101 10.226 1.00 92.62 85 ALA A C 1
ATOM 713 O O . ALA A 1 85 ? 2.796 3.831 9.375 1.00 92.62 85 ALA A O 1
ATOM 714 N N . ALA A 1 86 ? 3.018 2.244 10.946 1.00 93.19 86 ALA A N 1
ATOM 715 C CA . ALA A 1 86 ? 4.465 2.091 10.804 1.00 93.19 86 ALA A CA 1
ATOM 716 C C . ALA A 1 86 ? 4.866 1.566 9.413 1.00 93.19 86 ALA A C 1
ATOM 718 O O . ALA A 1 86 ? 5.810 2.072 8.808 1.00 93.19 86 ALA A O 1
ATOM 719 N N . LEU A 1 87 ? 4.123 0.604 8.855 1.00 91.06 87 LEU A N 1
ATOM 720 C CA . LEU A 1 87 ? 4.351 0.104 7.494 1.00 91.06 87 LEU A CA 1
ATOM 721 C C . LEU A 1 87 ? 4.088 1.184 6.434 1.00 91.06 87 LEU A C 1
ATOM 723 O O . LEU A 1 87 ? 4.857 1.321 5.479 1.00 91.06 87 LEU A O 1
ATOM 727 N N . VAL A 1 88 ? 3.029 1.981 6.602 1.00 92.00 88 VAL A N 1
ATOM 728 C CA . VAL A 1 88 ? 2.737 3.127 5.727 1.00 92.00 88 VAL A CA 1
ATOM 729 C C . VAL A 1 88 ? 3.829 4.194 5.847 1.00 92.00 88 VAL A C 1
ATOM 731 O O . VAL A 1 88 ? 4.272 4.717 4.823 1.00 92.00 88 VAL A O 1
ATOM 734 N N . LEU A 1 89 ? 4.328 4.467 7.056 1.00 93.44 89 LEU A N 1
ATOM 735 C CA . LEU A 1 89 ? 5.461 5.364 7.280 1.00 93.44 89 LEU A CA 1
ATOM 736 C C . LEU A 1 89 ? 6.729 4.854 6.585 1.00 93.44 89 LEU A C 1
ATOM 738 O O . LEU A 1 89 ? 7.388 5.618 5.885 1.00 93.44 89 LEU A O 1
ATOM 742 N N . GLY A 1 90 ? 7.040 3.561 6.695 1.00 91.00 90 GLY A N 1
ATOM 743 C CA . GLY A 1 90 ? 8.151 2.948 5.965 1.00 91.00 90 GLY A CA 1
ATOM 744 C C . GLY A 1 90 ? 8.020 3.144 4.452 1.00 91.00 90 GLY A C 1
ATOM 745 O O . GLY A 1 90 ? 8.974 3.551 3.790 1.00 91.00 90 GLY A O 1
ATOM 746 N N . ARG A 1 91 ? 6.813 2.956 3.897 1.00 89.31 91 ARG A N 1
ATOM 747 C CA . ARG A 1 91 ? 6.529 3.240 2.478 1.00 89.31 91 ARG A CA 1
ATOM 748 C C . ARG A 1 91 ? 6.732 4.714 2.127 1.00 89.31 91 ARG A C 1
ATOM 750 O O . ARG A 1 91 ? 7.278 4.994 1.063 1.00 89.31 91 ARG A O 1
ATOM 757 N N . LEU A 1 92 ? 6.317 5.643 2.988 1.00 92.00 92 LEU A N 1
ATOM 758 C CA . LEU A 1 92 ? 6.555 7.078 2.799 1.00 92.00 92 LEU A CA 1
ATOM 759 C C . LEU A 1 92 ? 8.053 7.394 2.778 1.00 92.00 92 LEU A C 1
ATOM 761 O O . LEU A 1 92 ? 8.517 8.034 1.839 1.00 92.00 92 LEU A O 1
ATOM 765 N N . ILE A 1 93 ? 8.814 6.900 3.758 1.00 90.69 93 ILE A N 1
ATOM 766 C CA . ILE A 1 93 ? 10.266 7.111 3.845 1.00 90.69 93 ILE A CA 1
ATOM 767 C C . ILE A 1 93 ? 10.950 6.598 2.578 1.00 90.69 93 ILE A C 1
ATOM 769 O O . ILE A 1 93 ? 11.688 7.347 1.946 1.00 90.69 93 ILE A O 1
ATOM 773 N N . LEU A 1 94 ? 10.649 5.369 2.146 1.00 85.69 94 LEU A N 1
ATOM 774 C CA . LEU A 1 94 ? 11.211 4.811 0.913 1.00 85.69 94 LEU A CA 1
ATOM 775 C C . LEU A 1 94 ? 10.872 5.668 -0.314 1.00 85.69 94 LEU A C 1
ATOM 777 O O . LEU A 1 94 ? 11.721 5.873 -1.175 1.00 85.69 94 LEU A O 1
ATOM 781 N N . ARG A 1 95 ? 9.654 6.213 -0.391 1.00 86.69 95 ARG A N 1
ATOM 782 C CA . ARG A 1 95 ? 9.219 7.085 -1.496 1.00 86.69 95 ARG A CA 1
ATOM 783 C C . ARG A 1 95 ? 9.935 8.429 -1.530 1.00 86.69 95 ARG A C 1
ATOM 785 O O . ARG A 1 95 ? 10.050 8.989 -2.619 1.00 86.69 95 ARG A O 1
ATOM 792 N N . PHE A 1 96 ? 10.370 8.941 -0.380 1.00 87.38 96 PHE A N 1
ATOM 793 C CA . PHE A 1 96 ? 11.149 10.174 -0.278 1.00 87.38 96 PHE A CA 1
ATOM 794 C C . PHE A 1 96 ? 12.642 9.928 -0.500 1.00 87.38 96 PHE A C 1
ATOM 796 O O . PHE A 1 96 ? 13.244 10.599 -1.332 1.00 87.38 96 PHE A O 1
ATOM 803 N N . VAL A 1 97 ? 13.226 8.947 0.193 1.00 88.69 97 VAL A N 1
ATOM 804 C CA . VAL A 1 97 ? 14.659 8.623 0.111 1.00 88.69 97 VAL A CA 1
ATOM 805 C C . VAL A 1 97 ? 15.023 8.149 -1.291 1.00 88.69 97 VAL A C 1
ATOM 807 O O . VAL A 1 97 ? 15.945 8.677 -1.905 1.00 88.69 97 VAL A O 1
ATOM 810 N N . LEU A 1 98 ? 14.244 7.216 -1.840 1.00 84.25 98 LEU A N 1
ATOM 811 C CA . LEU A 1 98 ? 14.485 6.660 -3.168 1.00 84.25 98 LEU A CA 1
ATOM 812 C C . LEU A 1 98 ? 13.791 7.484 -4.263 1.00 84.25 98 LEU A C 1
ATOM 814 O O . LEU A 1 98 ? 13.685 7.016 -5.390 1.00 84.25 98 LEU A O 1
ATOM 818 N N . ALA A 1 99 ? 13.283 8.693 -3.980 1.00 82.06 99 ALA A N 1
ATOM 819 C CA . ALA A 1 99 ? 12.508 9.477 -4.952 1.00 82.06 99 ALA A CA 1
ATOM 820 C C . ALA A 1 99 ? 13.272 9.687 -6.267 1.00 82.06 99 ALA A C 1
ATOM 822 O O . ALA A 1 99 ? 12.708 9.535 -7.354 1.00 82.06 99 ALA A O 1
ATOM 823 N N . ARG A 1 100 ? 14.567 10.004 -6.156 1.00 81.81 100 ARG A N 1
ATOM 824 C CA . ARG A 1 100 ? 15.458 10.222 -7.297 1.00 81.81 100 ARG A CA 1
ATOM 825 C C . ARG A 1 100 ? 15.701 8.934 -8.076 1.00 81.81 100 ARG A C 1
ATOM 827 O O . ARG A 1 100 ? 15.520 8.916 -9.286 1.00 81.81 100 ARG A O 1
ATOM 834 N N . GLU A 1 101 ? 16.024 7.844 -7.392 1.00 82.00 101 GLU A N 1
ATOM 835 C CA . GLU A 1 101 ? 16.268 6.542 -8.025 1.00 82.00 101 GLU A CA 1
ATOM 836 C C . GLU A 1 101 ? 14.995 5.971 -8.650 1.00 82.00 101 GLU A C 1
ATOM 838 O O . GLU A 1 101 ? 15.040 5.352 -9.709 1.00 82.00 101 GLU A O 1
ATOM 843 N N . VAL A 1 102 ? 13.837 6.221 -8.039 1.00 75.75 102 VAL A N 1
ATOM 844 C CA . VAL A 1 102 ? 12.529 5.872 -8.590 1.00 75.75 102 VAL A CA 1
ATOM 845 C C . VAL A 1 102 ? 12.219 6.703 -9.833 1.00 75.75 102 VAL A C 1
ATOM 847 O O . VAL A 1 102 ? 11.663 6.187 -10.802 1.00 75.75 102 VAL A O 1
ATOM 850 N N . HIS A 1 103 ? 12.616 7.969 -9.868 1.00 79.81 103 HIS A N 1
ATOM 851 C CA . HIS A 1 103 ? 12.498 8.753 -11.088 1.00 79.81 103 HIS A CA 1
ATOM 852 C C . HIS A 1 103 ? 13.441 8.243 -12.190 1.00 79.81 103 HIS A C 1
ATOM 854 O O . HIS A 1 103 ? 13.002 8.009 -13.313 1.00 79.81 103 HIS A O 1
ATOM 860 N N . GLU A 1 104 ? 14.713 8.010 -11.867 1.00 80.25 104 GLU A N 1
ATOM 861 C CA . GLU A 1 104 ? 15.751 7.640 -12.836 1.00 80.25 104 GLU A CA 1
ATOM 862 C C . GLU A 1 104 ? 15.591 6.201 -13.361 1.00 80.25 104 GLU A C 1
ATOM 864 O O . GLU A 1 104 ? 15.644 5.971 -14.570 1.00 80.25 104 GLU A O 1
ATOM 869 N N . ARG A 1 105 ? 15.350 5.222 -12.479 1.00 75.75 105 ARG A N 1
ATOM 870 C CA . ARG A 1 105 ? 15.268 3.791 -12.837 1.00 75.75 105 ARG A CA 1
ATOM 871 C C . ARG A 1 105 ? 13.872 3.362 -13.261 1.00 75.75 105 ARG A C 1
ATOM 873 O O . ARG A 1 105 ? 13.720 2.542 -14.162 1.00 75.75 105 ARG A O 1
ATOM 880 N N . PHE A 1 106 ? 12.853 3.908 -12.604 1.00 70.00 106 PHE A N 1
ATOM 881 C CA . PHE A 1 106 ? 11.463 3.493 -12.784 1.00 70.00 106 PHE A CA 1
ATOM 882 C C . PHE A 1 106 ? 10.647 4.495 -13.613 1.00 70.00 106 PHE A C 1
ATOM 884 O O . PHE A 1 106 ? 9.477 4.242 -13.877 1.00 70.00 106 PHE A O 1
ATOM 891 N N . LYS A 1 107 ? 11.244 5.615 -14.058 1.00 76.69 107 LYS A N 1
ATOM 892 C CA . LYS A 1 107 ? 10.596 6.659 -14.880 1.00 76.69 107 LYS A CA 1
ATOM 893 C C . LYS A 1 107 ? 9.273 7.167 -14.300 1.00 76.69 107 LYS A C 1
ATOM 895 O O . LYS A 1 107 ? 8.422 7.701 -15.017 1.00 76.69 107 LYS A O 1
ATOM 900 N N . LEU A 1 108 ? 9.089 7.031 -12.988 1.00 78.62 108 LEU A N 1
ATOM 901 C CA . LEU A 1 108 ? 7.886 7.499 -12.325 1.00 78.62 108 LEU A CA 1
ATOM 902 C C . LEU A 1 108 ? 7.923 9.027 -12.296 1.00 78.62 108 LEU A C 1
ATOM 904 O O . LEU A 1 108 ? 8.875 9.632 -11.798 1.00 78.62 108 LEU A O 1
ATOM 908 N N . SER A 1 109 ? 6.889 9.676 -12.831 1.00 83.88 109 SER A N 1
ATOM 909 C CA . SER A 1 109 ? 6.837 11.136 -12.809 1.00 83.88 109 SER A CA 1
ATOM 910 C C . SER A 1 109 ? 6.705 11.655 -11.377 1.00 83.88 109 SER A C 1
ATOM 912 O O . SER A 1 109 ? 5.970 11.089 -10.561 1.00 83.88 109 SER A O 1
ATOM 914 N N . LEU A 1 110 ? 7.368 12.779 -11.087 1.00 84.00 110 LEU A N 1
ATOM 915 C CA . LEU A 1 110 ? 7.317 13.420 -9.771 1.00 84.00 110 LEU A CA 1
ATOM 916 C C . LEU A 1 110 ? 5.868 13.655 -9.319 1.00 84.00 110 LEU A C 1
ATOM 918 O O . LEU A 1 110 ? 5.506 13.327 -8.194 1.00 84.00 110 LEU A O 1
ATOM 922 N N . ARG A 1 111 ? 4.998 14.113 -10.230 1.00 87.31 111 ARG A N 1
ATOM 923 C CA . ARG A 1 111 ? 3.566 14.325 -9.960 1.00 87.31 111 ARG A CA 1
ATOM 924 C C . ARG A 1 111 ? 2.855 13.050 -9.494 1.00 87.31 111 ARG A C 1
ATOM 926 O O . ARG A 1 111 ? 2.049 13.107 -8.566 1.00 87.31 111 ARG A O 1
ATOM 933 N N . ARG A 1 112 ? 3.130 11.900 -10.121 1.00 84.81 112 ARG A N 1
ATOM 934 C CA . ARG A 1 112 ? 2.535 10.612 -9.723 1.00 84.81 112 ARG A CA 1
ATOM 935 C C . ARG A 1 112 ? 3.070 10.149 -8.371 1.00 84.81 112 ARG A C 1
ATOM 937 O O . ARG A 1 112 ? 2.270 9.712 -7.546 1.00 84.81 112 ARG A O 1
ATOM 944 N N . ASN A 1 113 ? 4.375 10.296 -8.131 1.00 87.25 113 ASN A N 1
ATOM 945 C CA . ASN A 1 113 ? 4.977 9.968 -6.838 1.00 87.25 113 ASN A CA 1
ATOM 946 C C . ASN A 1 113 ? 4.364 10.817 -5.715 1.00 87.25 113 ASN A C 1
ATOM 948 O O . ASN A 1 113 ? 3.908 10.269 -4.718 1.00 87.25 113 ASN A O 1
ATOM 952 N N . MET A 1 114 ? 4.245 12.133 -5.923 1.00 89.69 114 MET A N 1
ATOM 953 C CA . MET A 1 114 ? 3.636 13.044 -4.950 1.00 89.69 114 MET A CA 1
ATOM 954 C C . MET A 1 114 ? 2.180 12.687 -4.656 1.00 89.69 114 MET A C 1
ATOM 956 O O . MET A 1 114 ? 1.784 12.677 -3.498 1.00 89.69 1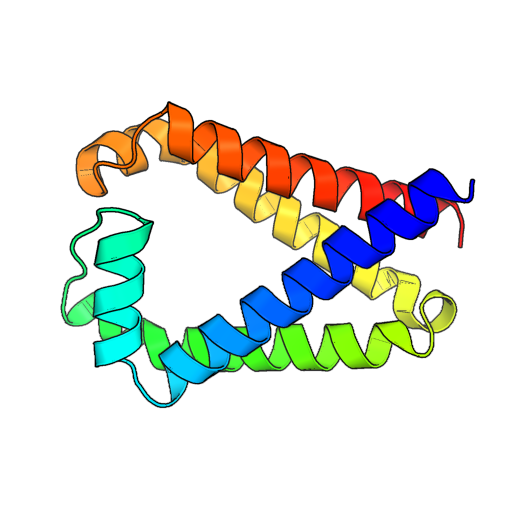14 MET A O 1
ATOM 960 N N . ARG A 1 115 ? 1.392 12.300 -5.668 1.00 90.38 115 ARG A N 1
ATOM 961 C CA . ARG A 1 115 ? 0.009 11.848 -5.447 1.00 90.38 115 ARG A CA 1
ATOM 962 C C . ARG A 1 115 ? -0.055 10.594 -4.566 1.00 90.38 115 ARG A C 1
ATOM 964 O O . ARG A 1 115 ? -0.911 10.508 -3.694 1.00 90.38 115 ARG A O 1
ATOM 971 N N . GLN A 1 116 ? 0.847 9.632 -4.777 1.00 87.88 116 GLN A N 1
ATOM 972 C CA . GLN A 1 116 ? 0.934 8.426 -3.943 1.00 87.88 116 GLN A CA 1
ATOM 973 C C . GLN A 1 116 ? 1.376 8.755 -2.515 1.00 87.88 116 GLN A C 1
ATOM 975 O O . GLN A 1 116 ? 0.778 8.254 -1.567 1.00 87.88 116 GLN A O 1
ATOM 980 N N . VAL A 1 117 ? 2.364 9.637 -2.358 1.00 91.50 117 VAL A N 1
ATOM 981 C CA . VAL A 1 117 ? 2.803 10.150 -1.054 1.00 91.50 117 VAL A CA 1
ATOM 982 C C . VAL A 1 117 ? 1.642 10.812 -0.310 1.00 91.50 117 VAL A C 1
ATOM 984 O O . VAL A 1 117 ? 1.419 10.490 0.851 1.00 91.50 117 VAL A O 1
ATOM 987 N N . SER A 1 118 ? 0.849 11.664 -0.967 1.00 93.81 118 SER A N 1
ATOM 988 C CA . SER A 1 118 ? -0.316 12.304 -0.341 1.00 93.81 118 SER A CA 1
ATOM 989 C C . SER A 1 118 ? -1.356 11.290 0.145 1.00 93.81 118 SER A C 1
ATOM 991 O O . SER A 1 118 ? -1.872 11.434 1.250 1.00 93.81 118 SER A O 1
ATOM 993 N N . ILE A 1 119 ? -1.639 10.246 -0.643 1.00 92.62 119 ILE A N 1
ATOM 994 C CA . ILE A 1 119 ? -2.580 9.181 -0.255 1.00 92.62 119 ILE A CA 1
ATOM 995 C C . ILE A 1 119 ? -2.046 8.393 0.949 1.00 92.62 119 ILE A C 1
ATOM 997 O O . ILE A 1 119 ? -2.787 8.152 1.901 1.00 92.62 119 ILE A O 1
ATOM 1001 N N . LEU A 1 120 ? -0.765 8.014 0.935 1.00 92.88 120 LEU A N 1
ATOM 1002 C CA . LEU A 1 120 ? -0.138 7.292 2.045 1.00 92.88 120 LEU A CA 1
ATOM 1003 C C . LEU A 1 120 ? -0.117 8.139 3.323 1.00 92.88 120 LEU A C 1
ATOM 1005 O O . LEU A 1 120 ? -0.443 7.636 4.395 1.00 92.88 120 LEU A O 1
ATOM 1009 N N . LEU A 1 121 ? 0.202 9.429 3.206 1.00 95.31 121 LEU A N 1
ATOM 1010 C CA . LEU A 1 121 ? 0.193 10.360 4.330 1.00 95.31 121 LEU A CA 1
ATOM 1011 C C . LEU A 1 121 ? -1.209 10.485 4.934 1.00 95.31 121 LEU A C 1
ATOM 1013 O O . LEU A 1 121 ? -1.358 10.408 6.151 1.00 95.31 121 LEU A O 1
ATOM 1017 N N . LEU A 1 122 ? -2.239 10.599 4.092 1.00 95.62 122 LEU A N 1
ATOM 1018 C CA . LEU A 1 122 ? -3.632 10.626 4.530 1.00 95.62 122 LEU A CA 1
ATOM 1019 C C . LEU A 1 122 ? -4.007 9.354 5.303 1.00 95.62 122 LEU A C 1
ATOM 1021 O O . LEU A 1 122 ? -4.539 9.444 6.408 1.00 95.62 122 LEU A O 1
ATOM 1025 N N . CYS A 1 123 ? -3.665 8.178 4.767 1.00 94.75 123 CYS A N 1
ATOM 1026 C CA . CYS A 1 123 ? -3.916 6.903 5.440 1.00 94.75 123 CYS A CA 1
ATOM 1027 C C . CYS A 1 123 ? -3.224 6.857 6.810 1.00 94.75 123 CYS A C 1
ATOM 1029 O O . CYS A 1 123 ? -3.872 6.572 7.814 1.00 94.75 123 CYS A O 1
ATOM 1031 N N . MET A 1 124 ? -1.940 7.221 6.874 1.00 95.31 124 MET A N 1
ATOM 1032 C CA . MET A 1 124 ? -1.168 7.244 8.120 1.00 95.31 124 MET A CA 1
ATOM 1033 C C . MET A 1 124 ? -1.804 8.152 9.179 1.00 95.31 124 MET A C 1
ATOM 1035 O O . MET A 1 124 ? -1.996 7.727 10.317 1.00 95.31 124 MET A O 1
ATOM 1039 N N . LEU A 1 125 ? -2.176 9.381 8.804 1.00 95.31 125 LEU A N 1
ATOM 1040 C CA . LEU A 1 125 ? -2.811 10.334 9.716 1.00 95.31 125 LEU A CA 1
ATOM 1041 C C . LEU A 1 125 ? -4.158 9.814 10.229 1.00 95.31 125 LEU A C 1
ATOM 1043 O O . LEU A 1 125 ? -4.442 9.916 11.422 1.00 95.31 125 LEU A O 1
ATOM 1047 N N . THR A 1 126 ? -4.971 9.212 9.355 1.00 95.62 126 THR A N 1
ATOM 1048 C CA . THR A 1 126 ? -6.255 8.628 9.772 1.00 95.62 126 THR A CA 1
ATOM 1049 C C . THR A 1 126 ? -6.075 7.429 10.699 1.00 95.62 126 THR A C 1
ATOM 1051 O O . THR A 1 126 ? -6.843 7.285 11.645 1.00 95.62 126 THR A O 1
ATOM 1054 N N . PHE A 1 127 ? -5.044 6.603 10.492 1.00 94.50 127 PHE A N 1
ATOM 1055 C CA . PHE A 1 127 ? -4.751 5.452 11.350 1.00 94.50 127 PHE A CA 1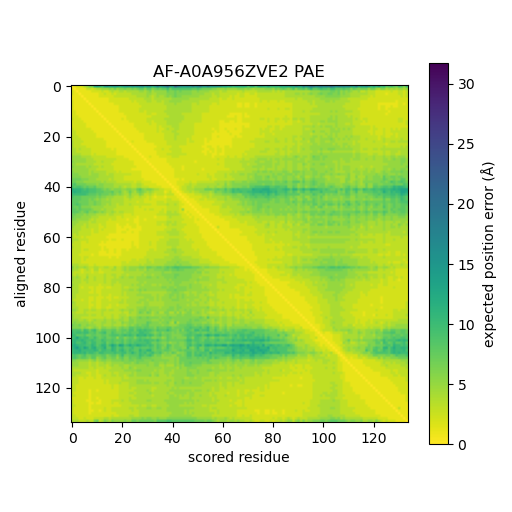
ATOM 1056 C C . PHE A 1 127 ? -4.279 5.884 12.735 1.00 94.50 127 PHE A C 1
ATOM 1058 O O . PHE A 1 127 ? -4.795 5.379 13.729 1.00 94.50 127 PHE A O 1
ATOM 1065 N N . ILE A 1 128 ? -3.359 6.851 12.808 1.00 95.06 128 ILE A N 1
ATOM 1066 C CA . ILE A 1 128 ? -2.876 7.403 14.080 1.00 95.06 128 ILE A CA 1
ATOM 1067 C C . ILE A 1 128 ? -4.023 8.079 14.828 1.00 95.06 128 ILE A C 1
ATOM 1069 O O . ILE A 1 128 ? -4.246 7.790 16.000 1.00 95.06 128 ILE A O 1
ATOM 1073 N N . GLY A 1 129 ? -4.793 8.940 14.158 1.00 94.69 129 GLY A N 1
ATOM 1074 C CA . GLY A 1 129 ? -5.921 9.605 14.806 1.00 94.69 129 GLY A CA 1
ATOM 1075 C C . GLY A 1 129 ? -7.002 8.618 15.249 1.00 94.69 129 GLY A C 1
ATOM 1076 O O . GLY A 1 129 ? -7.570 8.795 16.323 1.00 94.69 129 GLY A O 1
ATOM 1077 N N . LYS A 1 130 ? -7.245 7.539 14.485 1.00 95.62 130 LYS A N 1
ATOM 1078 C CA . LYS A 1 130 ? -8.163 6.481 14.918 1.00 95.62 130 LYS A CA 1
ATOM 1079 C C . LYS A 1 130 ? -7.623 5.756 16.146 1.00 95.62 130 LYS A C 1
ATOM 1081 O O . LYS A 1 130 ? -8.364 5.631 17.112 1.00 95.62 130 LYS A O 1
ATOM 1086 N N . TYR A 1 131 ? -6.353 5.353 16.140 1.00 95.25 131 TYR A N 1
ATOM 1087 C CA . TYR A 1 131 ? -5.683 4.723 17.280 1.00 95.25 131 TYR A CA 1
ATOM 1088 C C . TYR A 1 131 ? -5.780 5.560 18.561 1.00 95.25 131 TYR A C 1
ATOM 1090 O O . TYR A 1 131 ? -6.116 5.020 19.603 1.00 95.25 131 TYR A O 1
ATOM 1098 N N . LEU A 1 132 ? -5.544 6.872 18.481 1.00 95.31 132 LEU A N 1
ATOM 1099 C CA . LEU A 1 132 ? -5.621 7.777 19.636 1.00 95.31 132 LEU A CA 1
ATOM 1100 C C . LEU A 1 132 ? -7.049 7.979 20.172 1.00 95.31 132 LEU A C 1
ATOM 1102 O O . LEU A 1 132 ? -7.216 8.512 21.263 1.00 95.31 132 LEU A O 1
ATOM 1106 N N . SER A 1 133 ? -8.067 7.596 19.398 1.00 94.31 133 SER A N 1
ATOM 1107 C CA . SER A 1 133 ? -9.484 7.716 19.769 1.00 94.31 133 SER A CA 1
ATOM 1108 C C . SER A 1 133 ? -10.124 6.405 20.237 1.00 94.31 133 SER A C 1
ATOM 1110 O O . SER A 1 133 ? -11.318 6.407 20.529 1.00 94.31 133 SER A O 1
ATOM 1112 N N . LEU A 1 134 ? -9.360 5.305 20.235 1.00 91.94 134 LEU A N 1
ATOM 1113 C CA . LEU A 1 134 ? -9.746 3.981 20.737 1.00 91.94 134 LEU A CA 1
ATOM 1114 C C . LEU A 1 134 ? -9.180 3.781 22.147 1.00 91.94 134 LEU A C 1
ATOM 1116 O O . LEU A 1 134 ? -9.932 3.292 23.009 1.00 91.94 13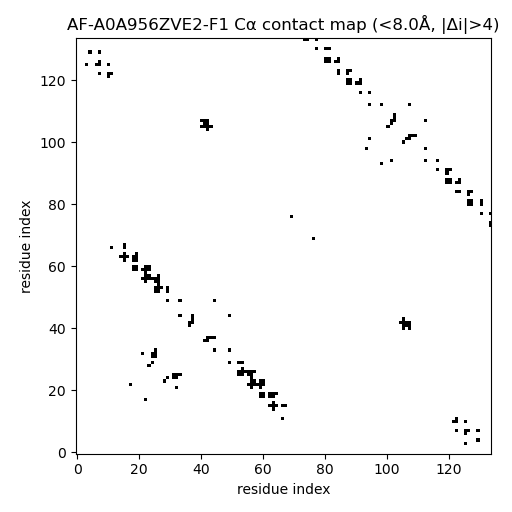4 LEU A O 1
#

Secondary structure (DSSP, 8-state):
-HHHHHHHHHHHHHHHHHHHHHHHHHHH-HHHHHHHHHHHH-----HHHHTTHHHHHHHHHHHHHHHHHHHT-TTTTHHHHHHHHHHHHHHHHHHHHTHHHHHHHH---HHHHHHHHHHHHHHHHHHHHHHHT-

Radius of gyration: 15.78 Å; Cα contacts (8 Å, |Δi|>4): 121; chains: 1; bounding box: 35×31×38 Å

Sequence (134 aa):
MLFFNALFYLCFVGLILDHLITGFISLFFPEQARRWFEHFYSIRLTDAMMLLFKPWGLLGLFAAASGIVMLFGLERYKYFLLLFAALVLGRLILRFVLAREVHERFKLSLRRNMRQVSILLLCMLTFIGKYLSL

Solvent-accessible surface area (backbone atoms only — not comparable to full-atom values): 6892 Å² total; per-residue (Å²): 110,69,67,60,52,53,50,31,50,51,44,50,53,49,51,27,50,50,26,36,54,54,7,48,34,16,48,77,36,46,72,58,34,48,54,47,48,28,61,79,48,53,32,83,82,52,77,76,59,53,69,48,27,41,64,50,7,50,52,21,38,52,54,17,52,54,48,57,59,34,76,80,39,49,74,85,39,40,68,56,42,53,50,53,27,50,51,40,47,52,52,45,51,50,54,61,75,40,38,64,57,40,32,72,75,27,56,38,50,67,70,59,52,51,54,51,46,53,52,43,51,51,41,30,53,36,36,51,55,48,53,78,74,102

pLDDT: mean 91.24, std 5.71, range [70.0, 97.56]

Foldseek 3Di:
DVVLVVLLCCLLVVLLVVLQVQLVCLQPPLVVNQVVCCVVQVFHDDPVVSVVSNVSSVVSNVSSVVSVVCVVPVPVVLVVLVVVLVVLVVVLVCLVVCVVVCCVRGVGDPVNSVVVSVSSVSNSVSSVVVSVVD

Mean predicted aligned error: 3.88 Å